Protein AF-A0A3C0B4W9-F1 (afdb_monomer_lite)

Foldseek 3Di:
DDPPDPFFEQEDDDLVRVVVVCVVVVPDDDDPVVVVVSVVVVVVSVVCVVVGPYYQYPVRD

pLDDT: mean 79.68, std 10.12, range [61.59, 91.31]

Structure (mmCIF, N/CA/C/O backbone):
data_AF-A0A3C0B4W9-F1
#
_entry.id   AF-A0A3C0B4W9-F1
#
loop_
_atom_site.group_PDB
_atom_site.id
_atom_site.type_symbol
_atom_site.label_atom_id
_atom_site.label_alt_id
_atom_site.label_comp_id
_atom_site.label_asym_id
_atom_site.labe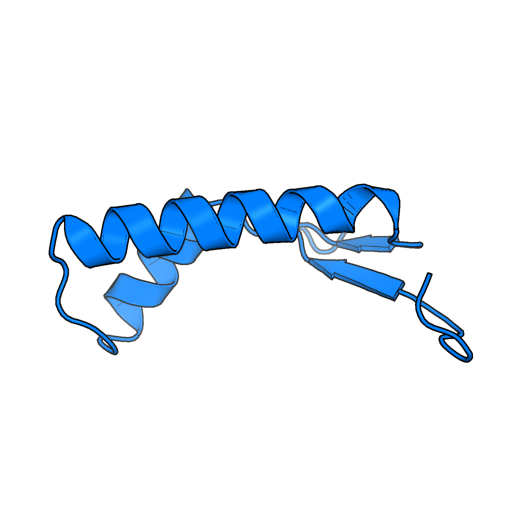l_entity_id
_atom_site.label_seq_id
_atom_site.pdbx_PDB_ins_code
_atom_site.Cartn_x
_atom_site.Cartn_y
_atom_site.Cartn_z
_atom_site.occupancy
_atom_site.B_iso_or_equiv
_atom_site.auth_seq_id
_atom_site.auth_comp_id
_atom_site.auth_asym_id
_atom_site.auth_atom_id
_atom_site.pdbx_PDB_model_num
ATOM 1 N N . ASN A 1 1 ? 0.489 -11.859 -12.517 1.00 61.59 1 ASN A N 1
ATOM 2 C CA . ASN A 1 1 ? 0.556 -10.567 -13.227 1.00 61.59 1 ASN A CA 1
ATOM 3 C C . ASN A 1 1 ? -0.695 -10.380 -14.052 1.00 61.59 1 ASN A C 1
ATOM 5 O O . ASN A 1 1 ? -1.181 -11.360 -14.606 1.00 61.59 1 ASN A O 1
ATOM 9 N N . THR A 1 2 ? -1.243 -9.166 -14.063 1.00 77.81 2 THR A N 1
ATOM 10 C CA . THR A 1 2 ? -2.424 -8.819 -14.863 1.00 77.81 2 THR A CA 1
ATOM 11 C C . THR A 1 2 ? -2.011 -8.764 -16.336 1.00 77.81 2 THR A C 1
ATOM 13 O O . THR A 1 2 ? -1.057 -8.054 -16.653 1.00 77.81 2 THR A O 1
ATOM 16 N N . PRO A 1 3 ? -2.649 -9.530 -17.238 1.00 81.94 3 PRO A N 1
ATOM 17 C CA . PRO A 1 3 ? -2.274 -9.521 -18.647 1.00 81.94 3 PRO A CA 1
ATOM 18 C C . PRO A 1 3 ? -2.534 -8.140 -19.258 1.00 81.94 3 PRO A C 1
ATOM 20 O O . PRO A 1 3 ? -3.545 -7.513 -18.945 1.00 81.94 3 PRO A O 1
ATOM 23 N N . ARG A 1 4 ? -1.650 -7.706 -20.169 1.00 87.44 4 ARG A N 1
ATOM 24 C CA . ARG A 1 4 ? -1.793 -6.456 -20.941 1.00 87.44 4 ARG A CA 1
ATOM 25 C C . ARG A 1 4 ? -1.657 -5.162 -20.115 1.00 87.44 4 ARG A C 1
ATOM 27 O O . ARG A 1 4 ? -2.215 -4.138 -20.492 1.00 87.44 4 ARG A O 1
ATOM 34 N N . VAL A 1 5 ? -0.936 -5.223 -18.994 1.00 87.38 5 VAL A N 1
ATOM 35 C CA . VAL A 1 5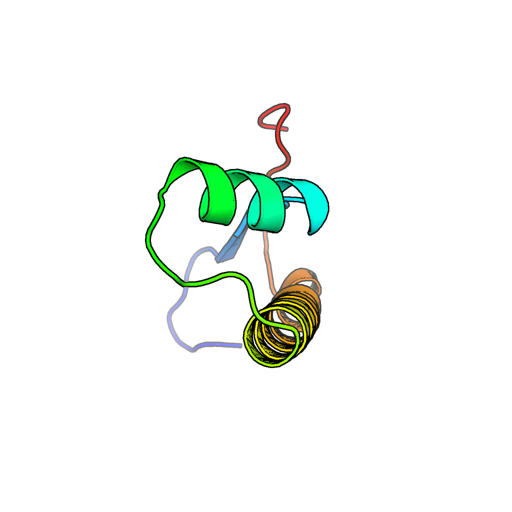 ? -0.469 -4.044 -18.252 1.00 87.38 5 VAL A CA 1
ATOM 36 C C . VAL A 1 5 ? 0.962 -3.746 -18.681 1.00 87.38 5 VAL A C 1
ATOM 38 O O . VAL A 1 5 ? 1.831 -4.597 -18.514 1.00 87.38 5 VAL A O 1
ATOM 41 N N . ASP A 1 6 ? 1.184 -2.553 -19.229 1.00 90.69 6 ASP A N 1
ATOM 42 C CA . ASP A 1 6 ? 2.503 -2.109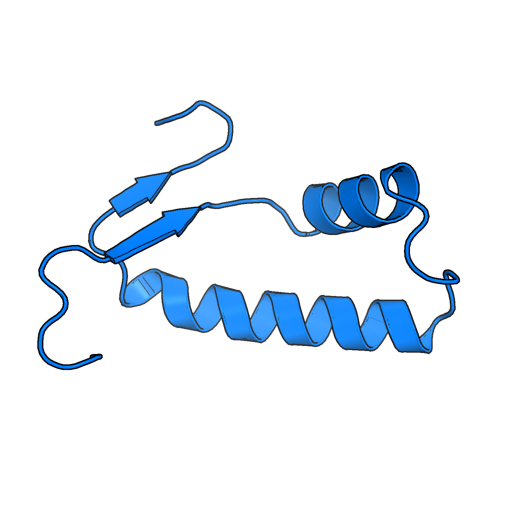 -19.700 1.00 90.69 6 ASP A CA 1
ATOM 43 C C . ASP A 1 6 ? 3.358 -1.486 -18.580 1.00 90.69 6 ASP A C 1
ATOM 45 O O . ASP A 1 6 ? 4.582 -1.469 -18.679 1.00 90.69 6 ASP A O 1
ATOM 49 N N . LEU A 1 7 ? 2.721 -0.973 -17.517 1.00 90.81 7 LEU A N 1
ATOM 50 C CA . LEU A 1 7 ? 3.377 -0.371 -16.353 1.00 90.81 7 LEU A CA 1
ATOM 51 C C . LEU A 1 7 ? 2.491 -0.481 -15.104 1.00 90.81 7 LEU A C 1
ATOM 53 O O . LEU A 1 7 ? 1.324 -0.084 -15.121 1.00 90.81 7 LEU A O 1
ATOM 57 N N . SER A 1 8 ? 3.058 -0.968 -14.004 1.00 90.50 8 SER A N 1
ATOM 58 C CA . SER A 1 8 ? 2.417 -1.081 -12.693 1.00 90.50 8 SER A CA 1
ATOM 59 C C . SER A 1 8 ? 3.096 -0.151 -11.689 1.00 90.50 8 SER A C 1
ATOM 61 O O . SER A 1 8 ? 4.273 -0.317 -11.379 1.00 90.50 8 SER A O 1
ATOM 63 N N . ILE A 1 9 ? 2.349 0.809 -11.142 1.00 90.75 9 ILE A N 1
ATOM 64 C CA . ILE A 1 9 ? 2.855 1.770 -10.151 1.00 90.75 9 ILE A CA 1
ATOM 65 C C . ILE A 1 9 ? 2.220 1.475 -8.794 1.00 90.75 9 ILE A C 1
ATOM 67 O O . ILE A 1 9 ? 0.999 1.348 -8.687 1.00 90.75 9 ILE A O 1
ATOM 71 N N . PHE A 1 10 ? 3.041 1.403 -7.751 1.00 90.88 10 PHE A N 1
ATOM 72 C CA . PHE A 1 10 ? 2.598 1.259 -6.371 1.00 90.88 10 PHE A CA 1
ATOM 73 C C . PHE A 1 10 ? 2.840 2.551 -5.600 1.00 90.88 10 PHE A C 1
ATOM 75 O O . PHE A 1 10 ? 3.974 3.004 -5.485 1.00 90.88 10 PHE A O 1
ATOM 82 N N . ILE A 1 11 ? 1.777 3.134 -5.052 1.00 88.62 11 ILE A N 1
ATOM 83 C CA . ILE A 1 11 ? 1.870 4.354 -4.246 1.00 88.62 11 ILE A CA 1
ATOM 84 C C . ILE A 1 11 ? 1.998 3.942 -2.779 1.00 88.62 11 ILE A C 1
ATOM 86 O O . ILE A 1 11 ? 1.029 3.487 -2.165 1.00 88.62 11 ILE A O 1
ATOM 90 N N . GLU A 1 12 ? 3.194 4.096 -2.218 1.00 79.44 12 GLU A N 1
ATOM 91 C CA . GLU A 1 12 ? 3.481 3.827 -0.813 1.00 79.44 12 GLU A CA 1
ATOM 92 C C . GLU A 1 12 ? 2.934 4.956 0.062 1.00 79.44 12 GLU A C 1
ATOM 94 O O . GLU A 1 12 ? 3.608 5.936 0.370 1.00 79.44 12 GLU A O 1
ATOM 99 N N . LEU A 1 13 ? 1.681 4.797 0.488 1.00 74.69 13 LEU A N 1
ATOM 100 C CA . LEU A 1 13 ? 1.146 5.507 1.645 1.00 74.69 13 LEU A CA 1
ATOM 101 C C . LEU A 1 13 ? 1.262 4.606 2.873 1.00 74.69 13 LEU A C 1
ATOM 103 O O . LEU A 1 13 ? 0.875 3.435 2.845 1.00 74.69 13 LEU A O 1
ATOM 107 N N . THR A 1 14 ? 1.765 5.152 3.975 1.00 68.56 14 THR A N 1
ATOM 108 C CA . THR A 1 14 ? 1.815 4.410 5.237 1.00 68.56 14 THR A CA 1
ATOM 109 C C . THR A 1 14 ? 0.405 4.230 5.806 1.00 68.56 14 THR A C 1
ATOM 111 O O . THR A 1 14 ? -0.464 5.091 5.661 1.00 68.56 14 THR A O 1
ATOM 114 N N . TYR A 1 15 ? 0.168 3.134 6.531 1.00 63.28 15 TYR A N 1
ATOM 115 C CA . TYR A 1 15 ? -1.107 2.866 7.215 1.00 63.28 15 TYR A CA 1
ATOM 116 C C . TYR A 1 15 ? -1.599 4.041 8.083 1.00 63.28 15 TYR A C 1
ATOM 118 O O . TYR A 1 15 ? -2.789 4.365 8.111 1.00 63.28 15 TYR A O 1
ATOM 126 N N . HIS A 1 16 ? -0.674 4.737 8.750 1.00 63.06 16 HIS A N 1
ATOM 127 C CA . HIS A 1 16 ? -0.965 5.929 9.551 1.00 63.06 16 HIS A CA 1
ATOM 128 C C . HIS A 1 16 ? -1.539 7.072 8.706 1.00 63.06 16 HIS A C 1
ATOM 130 O O . HIS A 1 16 ? -2.411 7.817 9.158 1.00 63.06 16 HIS A O 1
ATOM 136 N N . GLU A 1 17 ? -1.093 7.193 7.460 1.00 65.31 17 GLU A N 1
ATOM 137 C CA . GLU A 1 17 ? -1.561 8.199 6.516 1.00 65.31 17 GLU A CA 1
ATOM 138 C C . GLU A 1 17 ? -2.903 7.818 5.913 1.00 65.31 17 GLU A C 1
ATOM 140 O O . GLU A 1 17 ? -3.760 8.690 5.781 1.00 65.31 17 GLU A O 1
ATOM 145 N N . THR A 1 18 ? -3.135 6.531 5.642 1.00 65.06 18 THR A N 1
ATOM 146 C CA . THR A 1 18 ? -4.452 6.024 5.235 1.00 65.06 18 THR A CA 1
ATOM 147 C C . THR A 1 18 ? -5.486 6.260 6.338 1.00 65.06 18 THR A C 1
ATOM 149 O O . THR A 1 18 ? -6.570 6.782 6.070 1.00 65.06 18 THR A O 1
ATOM 152 N N . LYS A 1 19 ? -5.127 5.989 7.599 1.00 66.88 19 LYS A N 1
ATOM 153 C CA . LYS A 1 19 ? -5.973 6.262 8.770 1.00 66.88 19 LYS A CA 1
ATOM 154 C C . LYS A 1 19 ? -6.261 7.758 8.927 1.00 66.88 19 LYS A C 1
ATOM 156 O O . LYS A 1 19 ? -7.415 8.147 9.097 1.00 66.88 19 LYS A O 1
ATOM 161 N N . LYS A 1 20 ? -5.237 8.614 8.814 1.00 66.69 20 LYS A N 1
ATOM 162 C CA . LYS A 1 20 ? -5.392 10.079 8.875 1.00 66.69 20 LYS A CA 1
ATOM 163 C C . LYS A 1 20 ? -6.257 10.605 7.726 1.00 66.69 20 LYS A C 1
ATOM 165 O O . LYS A 1 20 ? -7.113 11.455 7.952 1.00 66.69 20 LYS A O 1
ATOM 170 N N . ALA A 1 21 ? -6.085 10.079 6.514 1.00 66.06 21 ALA A N 1
ATOM 171 C CA . ALA A 1 21 ? -6.887 10.450 5.352 1.00 66.06 21 ALA A CA 1
ATOM 172 C C . ALA A 1 21 ? -8.360 10.045 5.509 1.00 66.06 21 ALA A C 1
ATOM 174 O O . ALA A 1 21 ? -9.227 10.823 5.121 1.00 66.06 21 ALA A O 1
ATOM 175 N N . GLN A 1 22 ? -8.663 8.888 6.107 1.00 64.94 22 GLN A N 1
ATOM 176 C CA . GLN A 1 22 ? -10.045 8.479 6.396 1.00 64.94 22 GLN A CA 1
ATOM 177 C C . GLN A 1 22 ? -10.709 9.384 7.448 1.00 64.94 22 GLN A C 1
ATOM 179 O O . GLN A 1 22 ? -11.845 9.809 7.244 1.00 64.94 22 GLN A O 1
ATOM 184 N N . ILE A 1 23 ? -9.979 9.759 8.512 1.00 66.25 23 ILE A N 1
ATOM 185 C CA . ILE A 1 23 ? -10.450 10.716 9.536 1.00 66.25 23 ILE A CA 1
ATOM 186 C C . ILE A 1 23 ? -10.798 12.062 8.900 1.00 66.25 23 ILE A C 1
ATOM 188 O O . ILE A 1 23 ? -11.890 12.582 9.101 1.00 66.25 23 ILE A O 1
ATOM 192 N N . VAL A 1 24 ? -9.877 12.615 8.105 1.00 65.88 24 VAL A N 1
ATOM 193 C CA . VAL A 1 24 ? -10.052 13.928 7.464 1.00 65.88 24 VAL A CA 1
ATOM 194 C C . VAL A 1 24 ? -11.177 13.904 6.428 1.00 65.88 24 VAL A C 1
ATOM 196 O O . VAL A 1 24 ? -11.880 14.895 6.261 1.00 65.88 24 VAL A O 1
ATOM 199 N N . ARG A 1 25 ? -11.367 12.779 5.730 1.00 67.81 25 ARG A N 1
ATOM 200 C CA . ARG A 1 25 ? -12.416 12.636 4.711 1.00 67.81 25 ARG A CA 1
ATOM 201 C C . ARG A 1 25 ? -13.810 12.412 5.306 1.00 67.81 25 ARG A C 1
ATOM 203 O O . ARG A 1 25 ? -14.773 12.531 4.555 1.00 67.81 25 ARG A O 1
ATOM 210 N N . GLY A 1 26 ? -13.929 12.092 6.600 1.00 65.00 26 GLY A N 1
ATOM 211 C CA . GLY A 1 26 ? -15.210 11.960 7.309 1.00 65.00 26 GLY A CA 1
ATOM 212 C C . GLY A 1 26 ? -16.161 10.909 6.726 1.00 65.00 26 GLY A C 1
ATOM 213 O O . GLY A 1 26 ? -17.366 10.992 6.943 1.00 65.00 26 GLY A O 1
ATOM 214 N N . LYS A 1 27 ? -15.645 9.955 5.937 1.00 62.41 27 LYS A N 1
ATOM 215 C CA . LYS A 1 27 ? -16.473 9.050 5.123 1.00 62.41 27 LYS A CA 1
ATOM 216 C C . LYS A 1 27 ? -17.097 7.907 5.918 1.00 62.41 27 LYS A C 1
ATOM 218 O O . LYS A 1 27 ? -18.109 7.374 5.476 1.00 62.41 27 LYS A O 1
ATOM 223 N N . GLU A 1 28 ? -16.514 7.518 7.053 1.00 64.88 28 GLU A N 1
ATOM 224 C CA . GLU A 1 28 ? -16.944 6.332 7.799 1.00 64.88 28 GLU A CA 1
ATOM 225 C C . GLU A 1 28 ? -16.823 6.508 9.321 1.00 64.88 28 GLU A C 1
ATOM 227 O O . GLU A 1 28 ? -15.865 7.129 9.795 1.00 64.88 28 GLU A O 1
ATOM 232 N N . PRO A 1 29 ? -17.760 5.942 10.106 1.00 69.12 29 PRO A N 1
ATOM 233 C CA . PRO A 1 29 ? -17.674 5.945 11.559 1.00 69.12 29 PRO A CA 1
ATOM 234 C C . PRO A 1 29 ? -16.462 5.133 12.024 1.00 69.12 29 PRO A C 1
ATOM 236 O O . PRO A 1 29 ? -16.284 3.973 11.646 1.00 69.12 29 PRO A O 1
ATOM 239 N N . GLN A 1 30 ? -15.631 5.737 12.872 1.00 67.19 30 GLN A N 1
ATOM 240 C CA . GLN A 1 30 ? -14.497 5.054 13.486 1.00 67.19 30 GLN A CA 1
ATOM 241 C C . GLN A 1 30 ? -14.984 4.086 14.563 1.00 67.19 30 GLN A C 1
ATOM 243 O O . GLN A 1 30 ? -15.140 4.455 15.723 1.00 67.19 30 GLN A O 1
ATOM 248 N N . ASN A 1 31 ? -15.228 2.841 14.170 1.00 78.19 31 ASN A N 1
ATOM 249 C CA . ASN A 1 31 ? -15.430 1.732 15.092 1.00 78.19 31 ASN A CA 1
ATOM 250 C C . ASN A 1 31 ? -14.297 0.703 14.942 1.00 78.19 31 ASN A C 1
ATOM 252 O O . ASN A 1 31 ? -13.547 0.714 13.962 1.00 78.19 31 ASN A O 1
ATOM 256 N N . GLU A 1 32 ? -14.155 -0.177 15.933 1.00 80.12 32 GLU A N 1
ATOM 257 C CA . GLU A 1 32 ? -13.093 -1.194 15.966 1.00 80.12 32 GLU A CA 1
ATOM 258 C C . GLU A 1 32 ? -13.120 -2.098 14.728 1.00 80.12 32 GLU A C 1
ATOM 260 O O . GLU A 1 32 ? -12.076 -2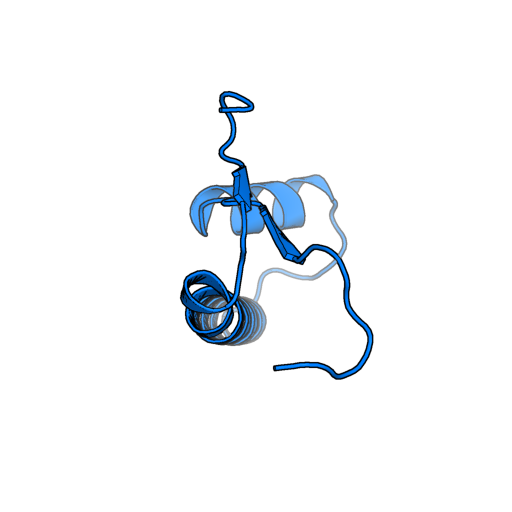.415 14.163 1.00 80.12 32 GLU A O 1
ATOM 265 N N . TYR A 1 33 ? -14.316 -2.426 14.238 1.00 82.81 33 TYR A N 1
ATOM 266 C CA . TYR A 1 33 ? -14.495 -3.218 13.025 1.00 82.81 33 TYR A CA 1
ATOM 267 C C . TYR A 1 33 ? -13.927 -2.526 11.774 1.00 82.81 33 TYR A C 1
ATOM 269 O O . TYR A 1 33 ? -13.200 -3.146 11.001 1.00 82.81 33 TYR A O 1
ATOM 277 N N . ARG A 1 34 ? -14.183 -1.225 11.577 1.00 82.38 34 ARG A N 1
ATOM 278 C CA . ARG A 1 34 ? -13.608 -0.457 10.458 1.00 82.38 34 ARG A CA 1
ATOM 279 C C . ARG A 1 34 ? -12.088 -0.400 10.542 1.00 82.38 34 ARG A C 1
ATOM 281 O O . ARG A 1 34 ? -11.435 -0.457 9.506 1.00 82.38 34 ARG A O 1
ATOM 288 N N . MET A 1 35 ? -11.525 -0.327 11.748 1.00 79.94 35 MET A N 1
ATOM 289 C CA . MET A 1 35 ? -10.074 -0.367 11.931 1.00 79.94 35 MET A CA 1
ATOM 290 C C . MET A 1 35 ? -9.477 -1.723 11.529 1.00 79.94 35 MET A C 1
ATOM 292 O O . MET A 1 35 ? -8.452 -1.742 10.855 1.00 79.94 35 MET A O 1
ATOM 296 N N . GLN A 1 36 ? -10.139 -2.835 11.866 1.00 85.62 36 GLN A N 1
ATOM 297 C CA . GLN A 1 36 ? -9.722 -4.183 11.452 1.00 85.62 36 GLN A CA 1
ATOM 298 C C . GLN A 1 36 ? -9.813 -4.377 9.933 1.00 85.62 36 GLN A C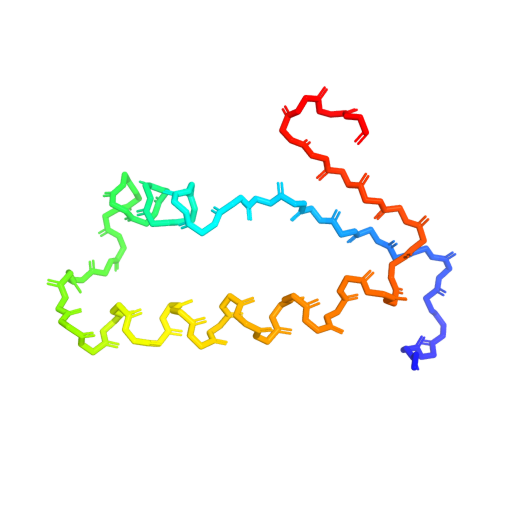 1
ATOM 300 O O . GLN A 1 36 ? -8.894 -4.913 9.316 1.00 85.62 36 GLN A O 1
ATOM 305 N N . VAL A 1 37 ? -10.898 -3.903 9.309 1.00 85.25 37 VAL A N 1
ATOM 306 C CA . VAL A 1 37 ? -11.057 -3.948 7.846 1.00 85.25 37 VAL A CA 1
ATOM 307 C C . VAL A 1 37 ? -9.964 -3.129 7.161 1.00 85.25 37 VAL A C 1
ATOM 309 O O . VAL A 1 37 ? -9.345 -3.612 6.218 1.00 85.25 37 VAL A O 1
ATOM 312 N N . LEU A 1 38 ? -9.676 -1.927 7.665 1.00 82.00 38 LEU A N 1
ATOM 313 C CA . LEU A 1 38 ? -8.639 -1.057 7.112 1.00 82.00 38 LEU A CA 1
ATOM 314 C C . LEU A 1 38 ? -7.244 -1.692 7.203 1.00 82.00 38 LEU A C 1
ATOM 316 O O . LEU A 1 38 ? -6.444 -1.575 6.276 1.00 82.00 38 LEU A O 1
ATOM 320 N N . GLU A 1 39 ? -6.942 -2.356 8.317 1.00 84.44 39 GLU A N 1
ATOM 321 C CA . GLU A 1 39 ? -5.690 -3.091 8.487 1.00 84.44 39 GLU A CA 1
ATOM 322 C C . GLU A 1 39 ? -5.587 -4.250 7.492 1.00 84.44 39 GLU A C 1
ATOM 324 O O . GLU A 1 39 ? -4.572 -4.382 6.807 1.00 84.44 39 GLU A O 1
ATOM 329 N N . GLN A 1 40 ? -6.653 -5.037 7.338 1.00 88.25 40 GLN A N 1
ATOM 330 C CA . GLN A 1 40 ? -6.690 -6.141 6.381 1.00 88.25 40 GLN A CA 1
ATOM 331 C C . GLN A 1 40 ? -6.528 -5.653 4.932 1.00 88.25 40 GLN A C 1
ATOM 333 O O . GLN A 1 40 ? -5.772 -6.246 4.161 1.00 88.25 40 GLN A O 1
ATOM 338 N N . GLU A 1 41 ? -7.195 -4.558 4.559 1.00 86.06 41 GLU A N 1
ATOM 339 C CA . GLU A 1 41 ? -7.032 -3.911 3.254 1.00 86.06 41 GLU A CA 1
ATOM 340 C C . GLU A 1 41 ? -5.583 -3.462 3.037 1.00 86.06 41 GLU A C 1
ATOM 342 O O . GLU A 1 41 ? -5.012 -3.714 1.975 1.00 86.06 41 GLU A O 1
ATOM 347 N N . HIS A 1 42 ? -4.956 -2.861 4.053 1.00 85.81 42 HIS A N 1
ATOM 348 C CA . HIS A 1 42 ? -3.556 -2.454 3.981 1.00 85.81 42 HIS A CA 1
ATOM 349 C C . HIS A 1 42 ? -2.624 -3.653 3.758 1.00 85.81 42 HIS A C 1
ATOM 351 O O . HIS A 1 42 ? -1.770 -3.600 2.873 1.00 85.81 42 HIS A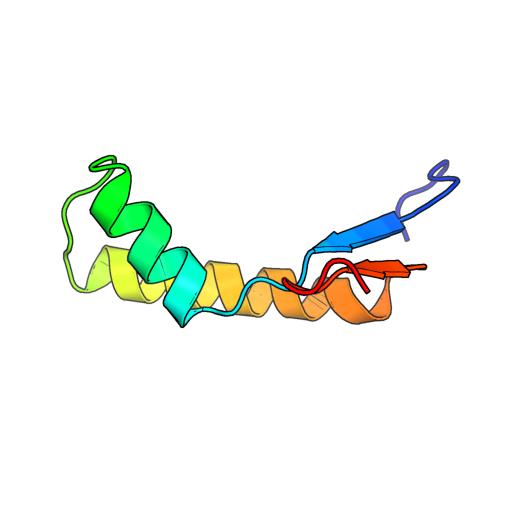 O 1
ATOM 357 N N . GLN A 1 43 ? -2.820 -4.757 4.486 1.00 86.94 43 GLN A N 1
ATOM 358 C CA . GLN A 1 43 ? -2.023 -5.975 4.306 1.00 86.94 43 GLN A CA 1
ATOM 359 C C . GLN A 1 43 ? -2.174 -6.561 2.900 1.00 86.94 43 GLN A C 1
ATOM 361 O O . GLN A 1 43 ? -1.179 -6.918 2.269 1.00 86.94 43 GLN A O 1
ATOM 366 N N . ILE A 1 44 ? -3.399 -6.612 2.368 1.00 88.56 44 ILE A N 1
ATOM 367 C CA . ILE A 1 44 ? -3.649 -7.085 1.001 1.00 88.56 44 ILE A CA 1
ATOM 368 C C . ILE A 1 44 ? -2.922 -6.198 -0.011 1.00 88.56 44 ILE A C 1
ATOM 370 O O . ILE A 1 44 ? -2.253 -6.716 -0.907 1.00 88.56 44 ILE A O 1
ATOM 374 N N . VAL A 1 45 ? -3.002 -4.875 0.141 1.00 86.00 45 VAL A N 1
ATOM 375 C CA . VAL A 1 45 ? -2.312 -3.931 -0.744 1.00 86.00 45 VAL A CA 1
ATOM 376 C C . VAL A 1 45 ? -0.796 -4.140 -0.683 1.00 86.00 45 VAL A C 1
ATOM 378 O O . VAL A 1 45 ? -0.168 -4.219 -1.734 1.00 86.00 45 VAL A O 1
ATOM 381 N N . LEU A 1 46 ? -0.201 -4.359 0.495 1.00 87.44 46 LEU A N 1
ATOM 382 C CA . LEU A 1 46 ? 1.234 -4.658 0.615 1.00 87.44 46 LEU A CA 1
ATOM 383 C C . LEU A 1 46 ? 1.664 -5.905 -0.179 1.00 87.44 46 LEU A C 1
ATOM 385 O O . LEU A 1 46 ? 2.768 -5.926 -0.720 1.00 87.44 46 LEU A O 1
ATOM 389 N N . THR A 1 47 ? 0.796 -6.912 -0.341 1.00 89.69 47 THR A N 1
ATOM 390 C CA . THR A 1 47 ? 1.109 -8.089 -1.183 1.00 89.69 47 THR A CA 1
ATOM 391 C C . THR A 1 47 ? 1.242 -7.767 -2.677 1.00 89.69 47 THR A C 1
ATOM 393 O O . THR A 1 47 ? 1.783 -8.569 -3.444 1.00 89.69 47 THR A O 1
ATOM 396 N N . LEU A 1 48 ? 0.751 -6.603 -3.113 1.00 89.31 48 LEU A N 1
ATOM 397 C CA . LEU A 1 48 ? 0.854 -6.130 -4.493 1.00 89.31 48 LEU A CA 1
ATOM 398 C C . LEU A 1 48 ? 2.157 -5.369 -4.758 1.00 89.31 48 LEU A C 1
ATOM 400 O O . LEU A 1 48 ? 2.567 -5.293 -5.913 1.00 89.31 48 LEU A O 1
ATOM 404 N N . ARG A 1 49 ? 2.840 -4.883 -3.712 1.00 89.69 49 ARG A N 1
ATOM 405 C CA . ARG A 1 49 ? 4.129 -4.181 -3.807 1.00 89.69 49 ARG A CA 1
ATOM 406 C C . ARG A 1 49 ? 5.171 -4.900 -4.681 1.00 89.69 49 ARG A C 1
ATOM 408 O O . ARG A 1 49 ? 5.705 -4.253 -5.574 1.00 89.69 49 ARG A O 1
ATOM 415 N N . PRO A 1 50 ? 5.455 -6.211 -4.519 1.00 90.06 50 PRO A N 1
ATOM 416 C CA . PRO A 1 50 ? 6.459 -6.895 -5.343 1.00 90.06 50 PRO A CA 1
ATOM 417 C C . PRO A 1 50 ? 6.052 -7.079 -6.815 1.00 90.06 50 PRO A C 1
ATOM 419 O O . PRO A 1 50 ? 6.856 -7.566 -7.603 1.00 90.06 50 PRO A O 1
ATOM 422 N N . LYS A 1 51 ? 4.811 -6.746 -7.194 1.00 89.69 51 LYS A N 1
ATOM 423 C CA . LYS A 1 51 ? 4.320 -6.820 -8.581 1.00 89.69 51 LYS A CA 1
ATOM 424 C C . LYS A 1 51 ? 4.421 -5.481 -9.316 1.00 89.69 51 LYS A C 1
ATOM 426 O O . LYS A 1 51 ? 3.985 -5.409 -10.460 1.00 89.69 51 LYS A O 1
ATOM 431 N N . ALA A 1 52 ? 4.904 -4.433 -8.653 1.00 90.81 52 ALA A N 1
ATOM 432 C CA . ALA A 1 52 ? 5.009 -3.104 -9.226 1.00 90.81 52 ALA A CA 1
ATOM 433 C C . ALA A 1 52 ? 6.376 -2.880 -9.870 1.00 90.81 52 ALA A C 1
ATOM 435 O O . ALA A 1 52 ? 7.399 -3.313 -9.344 1.00 90.81 52 ALA A O 1
ATOM 436 N N . ASP A 1 53 ? 6.367 -2.166 -10.987 1.00 91.31 53 ASP A N 1
ATOM 437 C CA . ASP A 1 53 ? 7.566 -1.748 -11.706 1.00 91.31 53 ASP A CA 1
ATOM 438 C C . ASP A 1 53 ? 8.172 -0.488 -11.070 1.00 91.31 53 ASP A C 1
ATOM 440 O O . ASP A 1 53 ? 9.385 -0.294 -11.096 1.00 91.31 53 ASP A O 1
ATOM 444 N N . LEU A 1 54 ? 7.323 0.360 -10.474 1.00 91.19 54 LEU A N 1
ATOM 445 C CA . LEU A 1 54 ? 7.709 1.590 -9.783 1.00 91.19 54 LEU A CA 1
ATOM 446 C C . LEU A 1 54 ? 7.031 1.682 -8.417 1.00 91.19 54 LEU A C 1
ATOM 448 O O . LEU A 1 54 ? 5.838 1.398 -8.282 1.00 91.19 54 LEU A O 1
ATOM 452 N N . LEU A 1 55 ? 7.789 2.134 -7.420 1.00 90.88 55 LEU A N 1
ATOM 453 C CA . LEU A 1 55 ? 7.294 2.466 -6.088 1.00 90.88 55 LEU A CA 1
ATOM 454 C C . LEU A 1 55 ? 7.391 3.980 -5.926 1.00 90.88 55 LEU A C 1
ATOM 456 O O . LEU A 1 55 ? 8.481 4.509 -6.087 1.00 90.88 55 LEU A O 1
ATOM 460 N N . ILE A 1 56 ? 6.275 4.644 -5.627 1.00 89.38 56 ILE A N 1
ATOM 461 C CA . ILE A 1 56 ? 6.224 6.090 -5.399 1.00 89.38 56 ILE A CA 1
ATOM 462 C C . ILE A 1 56 ? 5.890 6.352 -3.939 1.00 89.38 56 ILE A C 1
ATOM 464 O O . ILE A 1 56 ? 4.803 5.987 -3.482 1.00 89.38 56 ILE A O 1
ATOM 468 N N . ASN A 1 57 ? 6.802 6.990 -3.215 1.00 84.56 57 ASN A N 1
ATOM 469 C CA . ASN A 1 57 ? 6.583 7.394 -1.825 1.00 84.56 57 ASN A CA 1
ATOM 470 C C . ASN A 1 57 ? 6.031 8.831 -1.729 1.00 84.56 57 ASN A C 1
ATOM 472 O O . ASN A 1 57 ? 5.716 9.484 -2.728 1.00 84.56 57 ASN A O 1
ATOM 476 N N . LYS A 1 58 ? 5.874 9.343 -0.505 1.00 80.50 58 LYS A N 1
ATOM 477 C CA . LYS A 1 58 ? 5.341 10.694 -0.273 1.00 80.50 58 LYS A CA 1
ATOM 478 C C . LYS A 1 58 ? 6.273 11.817 -0.697 1.00 80.50 58 LYS A C 1
ATOM 480 O O . LYS A 1 58 ? 5.821 12.944 -0.901 1.00 80.50 58 LYS A O 1
ATOM 485 N N . GLU A 1 59 ? 7.550 11.511 -0.811 1.00 83.81 59 GLU A N 1
ATOM 486 C CA . GLU A 1 59 ? 8.582 12.395 -1.314 1.00 83.81 59 GLU A CA 1
ATOM 487 C C . GLU A 1 59 ? 8.565 12.458 -2.853 1.00 83.81 59 GLU A C 1
ATOM 489 O O . GLU A 1 59 ? 9.363 13.192 -3.432 1.00 83.81 59 GLU A O 1
ATOM 494 N N . TYR A 1 60 ? 7.626 11.748 -3.502 1.00 78.62 60 TYR A N 1
ATOM 495 C CA . TYR A 1 60 ? 7.499 11.603 -4.956 1.00 78.62 60 TYR A CA 1
ATOM 496 C C . TYR A 1 60 ? 8.765 11.034 -5.607 1.00 78.62 60 TYR A C 1
ATOM 498 O O . TYR A 1 60 ? 9.079 11.364 -6.754 1.00 78.62 60 TYR A O 1
ATOM 506 N N . GLN A 1 61 ? 9.491 10.213 -4.848 1.00 70.12 61 GLN A N 1
ATOM 507 C CA . GLN A 1 61 ? 10.646 9.451 -5.315 1.00 70.12 61 GLN A CA 1
ATOM 508 C C . GLN A 1 61 ? 10.202 8.126 -5.911 1.00 70.12 61 GLN A C 1
ATOM 510 O O . GLN A 1 61 ? 9.216 7.566 -5.377 1.00 70.12 61 GLN A O 1
#

Sequence (61 aa):
NTPRVDLSIFIELTYHETKKAQIVRGKEPQNEYRMQVLEQEHQIVLTLRPKADLLINKEYQ

Radius of gyration: 13.79 Å; chains: 1; bounding box: 28×24×37 Å

Secondary structure (DSSP, 8-state):
--TT-S--EEE---HHHHHHHHHHHT-S---HHHHHHHHHHHHHHHTTGGG-SEEE-TT--